Protein 2OZY (pdb70)

Foldseek 3Di:
DVQVVVVVPDPCQQPNFQAPLQPDAQPVPRHRDHPCLQFNDADPCNVVDDPHTDDAQDPPDAQQVNLVSVVVGDDPVVVCVVPNVCPVCSRPATPVLQFDGRDNYTPVVPADPVRVVVVVVQVVVCVVPPPPDDRRHHPRVD

Radius of gyration: 15.92 Å; Cα contacts (8 Å, |Δi|>4): 169; chains: 1; bounding box: 45×36×33 Å

Nearest PDB structures (foldseek):
  2p0b-assembly1_A  TM=1.006E+00  e=9.720E-32  Escherichia coli K-12

InterPro domains:
  IPR017564 Cytochrome c-type protein NrfB [TIGR03146] (36-171)
  IPR036280 Multiheme cytochrome superfamily [SSF48695] (5-169)
  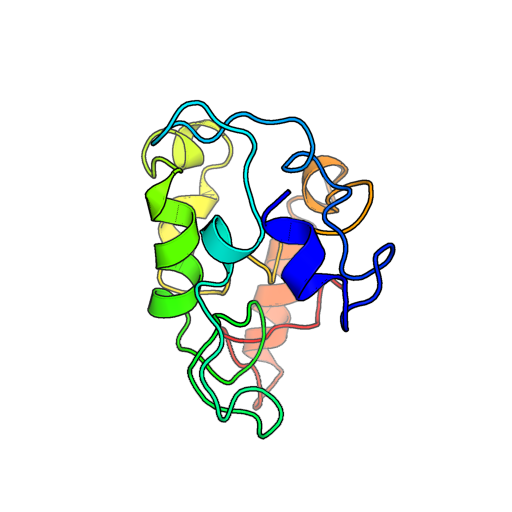IPR053875 Cytochrome c-type protein NrfB-like domain [PF22678] (78-166)

Secondary structure (DSSP, 8-state):
-THHHHTTTS-TTTSS--SGGGTPBPTTTSSB--HHHHH----TTGGG--SSS--SSSTTS-HHHHHHHHTTT--HHHHHHH-TTHHHHTTTS-GGGT---SSSS-HHHH--TTHHHHHHHHHHHHHHH-TT--TT---TT-

B-factor: mean 13.71, std 8.61, range [2.53, 56.99]

Structure (mmCIF, N/CA/C/O backbone):
data_2OZY
#
_entry.id   2OZY
#
_cell.length_a   49.683
_cell.length_b   59.668
_cell.length_c   65.207
_cell.angle_alpha   90.00
_cell.angle_beta   90.00
_cell.angle_gamma   90.00
#
_symmetry.space_group_name_H-M   'P 21 21 21'
#
loop_
_entity.id
_entity.type
_entity.pdbx_description
1 polymer 'Cytochrome c-type protein nrfB'
2 non-polymer 'HEME C'
3 water water
#
loop_
_atom_site.group_PDB
_atom_site.id
_atom_site.type_symbol
_atom_site.label_atom_id
_atom_site.label_alt_id
_atom_site.label_comp_id
_atom_site.label_asym_id
_atom_site.label_entity_id
_atom_site.label_seq_id
_atom_site.pdbx_PDB_ins_code
_atom_site.Cartn_x
_atom_site.Cartn_y
_atom_site.Cartn_z
_atom_site.occupancy
_atom_site.B_iso_or_equiv
_atom_site.auth_seq_id
_atom_site.auth_comp_id
_atom_site.auth_asym_id
_atom_site.auth_atom_id
_atom_site.pdbx_PDB_model_num
ATOM 1 N N . ASN A 1 19 ? -25.682 8.813 6.726 1.00 28.56 19 ASN A N 1
ATOM 2 C CA . ASN A 1 19 ? -24.447 8.109 7.183 1.00 27.74 19 ASN A CA 1
ATOM 3 C C . ASN A 1 19 ? -24.802 6.726 7.749 1.00 26.45 19 ASN A C 1
ATOM 4 O O . ASN A 1 19 ? -25.059 6.603 8.944 1.00 26.17 19 ASN A O 1
ATOM 9 N N . PRO A 1 20 ? -24.829 5.681 6.893 1.00 25.21 20 PRO A N 1
ATOM 10 C CA . PRO A 1 20 ? -25.223 4.347 7.372 1.00 23.89 20 PRO A CA 1
ATOM 11 C C . PRO A 1 20 ? -24.257 3.770 8.422 1.00 22.59 20 PRO A C 1
ATOM 12 O O . PRO A 1 20 ? -24.661 2.919 9.235 1.00 22.69 20 PRO A O 1
ATOM 16 N N . ASP A 1 21 ? -23.013 4.244 8.430 1.00 20.00 21 ASP A N 1
ATOM 17 C CA . ASP A 1 21 ? -22.057 3.849 9.478 1.00 18.90 21 ASP A CA 1
ATOM 18 C C . ASP A 1 21 ? -22.431 4.364 10.871 1.00 17.76 21 ASP A C 1
ATOM 19 O O . ASP A 1 21 ? -22.009 3.809 11.883 1.00 17.39 21 ASP A O 1
ATOM 24 N N . ALA A 1 22 ? -23.217 5.434 10.927 1.00 17.45 22 ALA A N 1
ATOM 25 C CA . ALA A 1 22 ? -23.566 6.025 12.222 1.00 16.79 22 ALA A CA 1
ATOM 26 C C . ALA A 1 22 ? -24.363 5.042 13.076 1.00 16.23 22 ALA A C 1
ATOM 27 O O . ALA A 1 22 ? -24.239 5.032 14.299 1.00 16.89 22 ALA A O 1
ATOM 29 N N . ALA A 1 23 ? -25.162 4.196 12.431 1.00 15.16 23 ALA A N 1
ATOM 30 C CA . ALA A 1 23 ? -25.964 3.228 13.155 1.00 13.93 23 ALA A CA 1
ATOM 31 C C . ALA A 1 23 ? -25.080 2.259 13.945 1.00 13.23 23 ALA A C 1
ATOM 32 O O . ALA A 1 23 ? -25.347 1.993 15.116 1.00 12.91 23 ALA A O 1
ATOM 34 N N . CYS A 1 24 ? -24.031 1.749 13.299 1.00 11.12 24 CYS A N 1
ATOM 35 C CA . CYS A 1 24 ? -23.061 0.873 13.958 1.00 10.48 24 CYS A CA 1
ATOM 36 C C . CYS A 1 24 ? -22.362 1.655 15.073 1.00 9.64 24 CYS A C 1
ATOM 37 O O . CYS A 1 24 ? -22.144 1.144 16.164 1.00 9.79 24 CYS A O 1
ATOM 40 N N . LEU A 1 25 ? -21.979 2.891 14.768 1.00 10.19 25 LEU A N 1
ATOM 41 C CA . LEU A 1 25 ? -21.203 3.686 15.711 1.00 11.01 25 LEU A CA 1
ATOM 42 C C . LEU A 1 25 ? -22.022 4.200 16.907 1.00 11.77 25 LEU A C 1
ATOM 43 O O . LEU A 1 25 ? -21.477 4.876 17.782 1.00 12.09 25 LEU A O 1
ATOM 48 N N . ASP A 1 26 ? -23.316 3.868 16.939 1.00 12.86 26 ASP A N 1
ATOM 49 C CA A ASP A 1 26 ? -24.137 4.125 18.130 0.50 13.47 26 ASP A CA 1
ATOM 50 C CA B ASP A 1 26 ? -24.147 4.116 18.120 0.50 13.53 26 ASP A CA 1
ATOM 51 C C . ASP A 1 26 ? -23.672 3.221 19.266 1.00 13.55 26 ASP A C 1
ATOM 52 O O . ASP A 1 26 ? -23.844 3.556 20.446 1.00 14.62 26 ASP A O 1
ATOM 61 N N . CYS A 1 27 ? -23.078 2.077 18.915 1.00 12.53 27 CYS A N 1
ATOM 62 C CA . CYS A 1 27 ? -22.562 1.150 19.913 1.00 12.00 27 CYS A CA 1
ATOM 63 C C . CYS A 1 27 ? -21.060 0.940 19.844 1.00 11.66 27 CYS A C 1
ATOM 64 O O . CYS A 1 27 ? -20.390 0.859 20.866 1.00 11.56 27 CYS A O 1
ATOM 67 N N . HIS A 1 28 ? -20.546 0.831 18.626 1.00 10.47 28 HIS A N 1
ATOM 68 C CA . HIS A 1 28 ? -19.139 0.603 18.445 1.00 9.61 28 HIS A CA 1
ATOM 69 C C . HIS A 1 28 ? -18.296 1.858 18.594 1.00 10.08 28 HIS A C 1
ATOM 70 O O . HIS A 1 28 ? -18.786 2.965 18.379 1.00 10.21 28 HIS A O 1
ATOM 77 N N . LYS A 1 29 ? -17.038 1.672 18.995 1.00 10.40 29 LYS A N 1
ATOM 78 C CA . LYS A 1 29 ? -16.129 2.790 19.297 1.00 11.09 29 LYS A CA 1
ATOM 79 C C . LYS A 1 29 ? -15.677 3.455 18.000 1.00 10.56 29 LYS A C 1
ATOM 80 O O . LYS A 1 29 ? -15.019 2.796 17.197 1.00 10.47 29 LYS A O 1
ATOM 86 N N . PRO A 1 30 ? -16.021 4.745 17.779 1.00 10.14 30 PRO A N 1
ATOM 87 C CA . PRO A 1 30 ? -15.612 5.381 16.514 1.00 9.93 30 PRO A CA 1
ATOM 88 C C . PRO A 1 30 ? -14.099 5.438 16.245 1.00 10.32 30 PRO A C 1
ATOM 89 O O . PRO A 1 30 ? -13.705 5.717 15.111 1.00 10.08 30 PRO A O 1
ATOM 93 N N . ASP A 1 31 ? -13.258 5.238 17.259 1.00 10.53 31 ASP A N 1
ATOM 94 C CA . ASP A 1 31 ? -11.812 5.261 17.002 1.00 11.17 31 ASP A CA 1
ATOM 95 C C . ASP A 1 31 ? -11.299 3.875 16.594 1.00 11.14 31 ASP A C 1
ATOM 96 O O . ASP A 1 31 ? -10.956 3.669 15.424 1.00 11.64 31 ASP A O 1
ATOM 101 N N . THR A 1 32 ? -11.307 2.920 17.515 1.00 10.23 32 THR A N 1
ATOM 102 C CA . THR A 1 32 ? -10.730 1.600 17.242 1.00 10.75 32 THR A CA 1
ATOM 103 C C . THR A 1 32 ? -11.641 0.739 16.378 1.00 10.60 32 THR A C 1
ATOM 104 O O . THR A 1 32 ? -11.187 -0.185 15.687 1.00 11.60 32 THR A O 1
ATOM 108 N N . GLU A 1 33 ? -12.935 1.013 16.433 1.00 9.56 33 GLU A N 1
ATOM 109 C CA . GLU A 1 33 ? -13.882 0.254 15.608 1.00 10.56 33 GLU A CA 1
ATOM 110 C C . GLU A 1 33 ? -14.443 1.123 14.467 1.00 10.47 33 GLU A C 1
ATOM 111 O O . GLU A 1 33 ? -15.344 0.712 13.727 1.00 11.43 33 GLU A O 1
ATOM 117 N N . GLY A 1 34 ? -13.892 2.333 14.339 1.00 10.22 34 GLY A N 1
ATOM 118 C CA . GLY A 1 34 ? -14.092 3.165 13.156 1.00 9.94 34 GLY A CA 1
ATOM 119 C C . GLY A 1 34 ? -13.070 2.798 12.093 1.00 9.41 34 GLY A C 1
ATOM 120 O O . GLY A 1 34 ? -11.970 2.293 12.400 1.00 9.64 34 GLY A O 1
ATOM 121 N N . MET A 1 35 ? -13.426 3.059 10.839 1.00 9.70 35 MET A N 1
ATOM 122 C CA . MET A 1 35 ? -12.559 2.724 9.721 1.00 9.95 35 MET A CA 1
ATOM 123 C C . MET A 1 35 ? -11.619 3.905 9.462 1.00 10.09 35 MET A C 1
ATOM 124 O O . MET A 1 35 ? -12.057 4.923 8.910 1.00 10.91 35 MET A O 1
ATOM 129 N N . HIS A 1 36 ? -10.364 3.791 9.905 1.00 9.65 36 HIS A N 1
ATOM 130 C CA . HIS A 1 36 ? -9.387 4.888 9.762 1.00 10.59 36 HIS A CA 1
ATOM 131 C C . HIS A 1 36 ? -8.202 4.563 8.852 1.00 10.30 36 HIS A C 1
ATOM 132 O O . HIS A 1 36 ? -7.278 5.379 8.687 1.00 10.56 36 HIS A O 1
ATOM 139 N N . GLY A 1 37 ? -8.247 3.372 8.253 1.00 10.43 37 GLY A N 1
ATOM 140 C CA . GLY A 1 37 ? -7.245 2.961 7.257 1.00 9.95 37 GLY A CA 1
ATOM 141 C C . GLY A 1 37 ? -7.583 3.481 5.863 1.00 10.17 37 GLY A C 1
ATOM 142 O O . GLY A 1 37 ? -8.459 4.351 5.691 1.00 9.89 37 GLY A O 1
ATOM 143 N N . LYS A 1 38 ? -6.904 2.949 4.857 1.00 10.06 38 LYS A N 1
ATOM 144 C CA A LYS A 1 38 ? -7.142 3.375 3.466 0.50 10.79 38 LYS A CA 1
ATOM 145 C CA B LYS A 1 38 ? -7.136 3.390 3.478 0.50 10.64 38 LYS A CA 1
ATOM 146 C C . LYS A 1 38 ? -8.601 3.278 3.052 1.00 10.60 38 LYS A C 1
ATOM 147 O O . LYS A 1 38 ? -9.069 4.093 2.272 1.00 10.72 38 LYS A O 1
ATOM 158 N N . HIS A 1 39 ? -9.328 2.272 3.557 1.00 10.13 39 HIS A N 1
ATOM 159 C CA . HIS A 1 39 ? -10.715 2.099 3.099 1.00 10.36 39 HIS A CA 1
ATOM 160 C C . HIS A 1 39 ? -11.637 3.266 3.498 1.00 10.94 39 HIS A C 1
ATOM 161 O O . HIS A 1 39 ? -12.748 3.358 2.987 1.00 11.39 39 HIS A O 1
ATOM 168 N N . ALA A 1 40 ? -11.174 4.140 4.396 1.00 11.54 40 ALA A N 1
ATOM 169 C CA . ALA A 1 40 ? -11.928 5.335 4.782 1.00 13.15 40 ALA A CA 1
ATOM 170 C C . ALA A 1 40 ? -12.069 6.347 3.647 1.00 14.45 40 ALA A C 1
ATOM 171 O O . ALA A 1 40 ? -13.018 7.120 3.627 1.00 15.51 40 ALA A O 1
ATOM 173 N N . SER A 1 41 ? -11.108 6.337 2.728 1.00 15.35 41 SER A N 1
ATOM 174 C CA A SER A 1 41 ? -11.015 7.343 1.664 0.50 16.07 41 SER A CA 1
ATOM 175 C CA B SER A 1 41 ? -11.032 7.348 1.669 0.50 16.32 41 SER A CA 1
ATOM 176 C C . SER A 1 41 ? -11.281 6.795 0.260 1.00 16.42 41 SER A C 1
ATOM 177 O O . SER A 1 41 ? -11.235 7.545 -0.723 1.00 17.68 41 SER A O 1
ATOM 182 N N . VAL A 1 42 ? -11.540 5.493 0.149 1.00 16.49 42 VAL A N 1
ATOM 183 C CA . VAL A 1 42 ? -11.760 4.883 -1.170 1.00 16.46 42 VAL A CA 1
ATOM 184 C C . VAL A 1 42 ? -13.240 4.897 -1.565 1.00 16.78 42 VAL A C 1
ATOM 185 O O . VAL A 1 42 ? -14.123 5.030 -0.718 1.00 16.98 42 VAL A O 1
ATOM 189 N N . ILE A 1 43 ? -13.505 4.741 -2.857 1.00 16.66 43 ILE A N 1
ATOM 190 C CA . ILE A 1 43 ? -14.862 4.613 -3.354 1.00 16.32 43 ILE A CA 1
ATOM 191 C C . ILE A 1 43 ? -15.153 3.145 -3.660 1.00 14.83 43 ILE A C 1
ATOM 192 O O . ILE A 1 43 ? -14.353 2.486 -4.315 1.00 14.44 43 ILE A O 1
ATOM 197 N N . ASN A 1 44 ? -16.299 2.661 -3.186 1.00 13.82 44 ASN A N 1
ATOM 198 C CA . ASN A 1 44 ? -16.776 1.300 -3.427 1.00 13.61 44 ASN A CA 1
ATOM 199 C C . ASN A 1 44 ? -17.013 1.113 -4.934 1.00 13.95 44 ASN A C 1
ATOM 200 O O . ASN A 1 44 ? -17.869 1.792 -5.490 1.00 14.03 44 ASN A O 1
ATOM 205 N N . PRO A 1 45 ? -16.264 0.196 -5.587 1.00 13.90 45 PRO A N 1
ATOM 206 C CA . PRO A 1 45 ? -16.364 0.075 -7.062 1.00 14.44 45 PRO A CA 1
ATOM 207 C C . PRO A 1 45 ? -17.722 -0.478 -7.523 1.00 14.09 45 PRO A C 1
ATOM 208 O O . PRO A 1 45 ? -18.088 -0.374 -8.703 1.00 13.84 45 PRO A O 1
ATOM 212 N N . ASN A 1 46 ? -18.474 -1.038 -6.584 1.00 14.17 46 ASN A N 1
ATOM 213 C CA . ASN A 1 46 ? -19.777 -1.615 -6.902 1.00 14.83 46 ASN A CA 1
ATOM 214 C C . ASN A 1 46 ? -20.890 -0.580 -7.022 1.00 15.75 46 ASN A C 1
ATOM 215 O O . ASN A 1 46 ? -21.814 -0.769 -7.804 1.00 16.20 46 ASN A O 1
ATOM 220 N N . ASN A 1 47 ? -20.814 0.490 -6.235 1.00 16.31 47 ASN A N 1
ATOM 221 C CA . ASN A 1 47 ? -21.883 1.483 -6.200 1.00 17.21 47 ASN A CA 1
ATOM 222 C C . ASN A 1 47 ? -21.410 2.947 -6.271 1.00 17.90 47 ASN A C 1
ATOM 223 O O . ASN A 1 47 ? -22.225 3.869 -6.245 1.00 18.88 47 ASN A O 1
ATOM 228 N N . LYS A 1 48 ? -20.100 3.155 -6.375 1.00 18.43 48 LYS A N 1
ATOM 229 C CA . LYS A 1 48 ? -19.504 4.504 -6.492 1.00 19.07 48 LYS A CA 1
ATOM 230 C C . LYS A 1 48 ? -19.786 5.413 -5.289 1.00 19.03 48 LYS A C 1
ATOM 231 O O . LYS A 1 48 ? -19.676 6.644 -5.396 1.00 18.65 48 LYS A O 1
ATOM 237 N N . LEU A 1 49 ? -20.151 4.802 -4.157 1.00 18.72 49 LEU A N 1
ATOM 238 C CA . LEU A 1 49 ? -20.327 5.509 -2.881 1.00 18.75 49 LEU A CA 1
ATOM 239 C C . LEU A 1 49 ? -19.139 5.200 -1.949 1.00 18.09 49 LEU A C 1
ATOM 240 O O . LEU A 1 49 ? -18.372 4.271 -2.219 1.00 17.56 49 LEU A O 1
ATOM 245 N N . PRO A 1 50 ? -18.945 6.012 -0.884 1.00 17.61 50 PRO A N 1
ATOM 246 C CA . PRO A 1 50 ? -17.951 5.637 0.132 1.00 17.00 50 PRO A CA 1
ATOM 247 C C . PRO A 1 50 ? -18.217 4.237 0.700 1.00 16.16 50 PRO A C 1
ATOM 248 O O . PRO A 1 50 ? -19.382 3.838 0.843 1.00 16.10 50 PRO A O 1
ATOM 252 N N . VAL A 1 51 ? -17.146 3.496 0.989 1.00 15.26 51 VAL A N 1
ATOM 253 C CA . VAL A 1 51 ? -17.251 2.166 1.597 1.00 13.99 51 VAL A CA 1
ATOM 254 C C . VAL A 1 51 ? -17.882 2.313 2.983 1.00 13.67 51 VAL A C 1
ATOM 255 O O . VAL A 1 51 ? -17.491 3.196 3.745 1.00 14.03 51 VAL A O 1
ATOM 259 N N . THR A 1 52 ? -18.841 1.441 3.295 1.00 12.30 52 THR A N 1
ATOM 260 C CA . THR A 1 52 ? -19.530 1.466 4.589 1.00 12.87 52 THR A CA 1
ATOM 261 C C . THR A 1 52 ? -19.221 0.187 5.393 1.00 11.15 52 THR A C 1
ATOM 262 O O . THR A 1 52 ? -18.714 -0.802 4.822 1.00 11.00 52 THR A O 1
ATOM 266 N N . CYS A 1 53 ? -19.525 0.205 6.697 1.00 9.91 53 CYS A N 1
ATOM 267 C CA . CYS A 1 53 ? -19.330 -0.976 7.568 1.00 9.09 53 CYS A CA 1
ATOM 268 C C . CYS A 1 53 ? -19.911 -2.261 6.996 1.00 8.85 53 CYS A C 1
ATOM 269 O O . CYS A 1 53 ? -19.258 -3.311 7.044 1.00 8.08 53 CYS A O 1
ATOM 272 N N . THR A 1 54 ? -21.139 -2.200 6.492 1.00 7.41 54 THR A N 1
ATOM 273 C CA . THR A 1 54 ? -21.800 -3.414 6.043 1.00 7.73 54 THR A CA 1
ATOM 274 C C . THR A 1 54 ? -21.154 -3.993 4.780 1.00 7.53 54 THR A C 1
ATOM 275 O O . THR A 1 54 ? -21.366 -5.153 4.474 1.00 6.65 54 THR A O 1
ATOM 279 N N . ASN A 1 55 ? -20.391 -3.178 4.038 1.00 6.78 55 ASN A N 1
ATOM 280 C CA . ASN A 1 55 ? -19.715 -3.666 2.836 1.00 7.70 55 ASN A CA 1
ATOM 281 C C . ASN A 1 55 ? -18.735 -4.801 3.149 1.00 7.80 55 ASN A C 1
ATOM 282 O O . ASN A 1 55 ? -18.476 -5.685 2.305 1.00 8.85 55 ASN A O 1
ATOM 287 N N . CYS A 1 56 ? -18.147 -4.736 4.348 1.00 7.28 56 CYS A N 1
ATOM 288 C CA . CYS A 1 56 ? -17.254 -5.796 4.814 1.00 7.30 56 CYS A CA 1
ATOM 289 C C . CYS A 1 56 ? -17.880 -6.741 5.837 1.00 7.21 56 CYS A C 1
ATOM 290 O O . CYS A 1 56 ? -17.519 -7.909 5.881 1.00 7.11 56 CYS A O 1
ATOM 293 N N . HIS A 1 57 ? -18.767 -6.219 6.688 1.00 6.47 57 HIS A N 1
ATOM 294 C CA . HIS A 1 57 ? -19.262 -7.000 7.804 1.00 5.67 57 HIS A CA 1
ATOM 295 C C . HIS A 1 57 ? -20.672 -7.559 7.617 1.00 5.82 57 HIS A C 1
ATOM 296 O O . HIS A 1 57 ? -21.124 -8.362 8.429 1.00 4.83 57 HIS A O 1
ATOM 303 N N . GLY A 1 58 ? -21.384 -7.111 6.586 1.00 6.43 58 GLY A N 1
ATOM 304 C CA . GLY A 1 58 ? -22.774 -7.514 6.458 1.00 8.63 58 GLY A CA 1
ATOM 305 C C . GLY A 1 58 ? -23.627 -6.880 7.549 1.00 10.40 58 GLY A C 1
ATOM 306 O O . GLY A 1 58 ? -23.283 -5.815 8.082 1.00 9.57 58 GLY A O 1
ATOM 307 N N . GLN A 1 59 ? -24.707 -7.560 7.925 1.00 11.22 59 GLN A N 1
ATOM 308 C CA A GLN A 1 59 ? -25.715 -6.914 8.758 0.50 12.42 59 GLN A CA 1
ATOM 309 C CA B GLN A 1 59 ? -25.794 -6.942 8.684 0.50 11.77 59 GLN A CA 1
ATOM 310 C C . GLN A 1 59 ? -26.087 -7.647 10.033 1.00 12.26 59 GLN A C 1
ATOM 311 O O . GLN A 1 59 ? -26.224 -8.867 10.058 1.00 12.37 59 GLN A O 1
ATOM 322 N N . PRO A 1 60 ? -26.205 -6.881 11.144 1.00 12.71 60 PRO A N 1
ATOM 323 C CA . PRO A 1 60 ? -26.592 -7.453 12.422 1.00 12.89 60 PRO A CA 1
ATOM 324 C C . PRO A 1 60 ? -28.033 -7.948 12.372 1.00 12.60 60 PRO A C 1
ATOM 325 O O . PRO A 1 60 ? -28.869 -7.391 11.636 1.00 13.05 60 PRO A O 1
ATOM 329 N N . SER A 1 61 ? -28.310 -8.991 13.145 1.00 12.81 61 SER A N 1
ATOM 330 C CA . SER A 1 61 ? -29.676 -9.471 13.329 1.00 13.66 61 SER A CA 1
ATOM 331 C C . SER A 1 61 ? -30.211 -8.930 14.650 1.00 13.94 61 SER A C 1
ATOM 332 O O . SER A 1 61 ? -29.487 -8.250 15.393 1.00 13.55 61 SER A O 1
ATOM 335 N N . PRO A 1 62 ? -31.484 -9.219 14.957 1.00 14.77 62 PRO A N 1
ATOM 336 C CA . PRO A 1 62 ? -31.996 -8.853 16.276 1.00 15.10 62 PRO A CA 1
ATOM 337 C C . PRO A 1 62 ? -31.229 -9.525 17.428 1.00 15.30 62 PRO A C 1
ATOM 338 O O . PRO A 1 62 ? -31.232 -9.013 18.539 1.00 16.12 62 PRO A O 1
ATOM 342 N N . GLN A 1 63 ? -30.545 -10.632 17.146 1.00 15.09 63 GLN A N 1
ATOM 343 C CA . GLN A 1 63 ? -29.766 -11.354 18.152 1.00 14.97 63 GLN A CA 1
ATOM 344 C C . GLN A 1 63 ? -28.273 -10.943 18.186 1.00 14.04 63 GLN A C 1
ATOM 345 O O . GLN A 1 63 ? -27.458 -11.598 18.827 1.00 13.96 63 GLN A O 1
ATOM 351 N N . HIS A 1 64 ? -27.932 -9.854 17.500 1.00 13.45 64 HIS A N 1
ATOM 352 C CA . HIS A 1 64 ? -26.523 -9.425 17.334 1.00 13.03 64 HIS A CA 1
ATOM 353 C C . HIS A 1 64 ? -25.668 -9.423 18.614 1.00 13.58 64 HIS A C 1
ATOM 354 O O . HIS A 1 64 ? -24.549 -9.965 18.639 1.00 12.76 64 HIS A O 1
ATOM 361 N N . ARG A 1 65 ? -26.199 -8.823 19.674 1.00 14.43 65 ARG A N 1
ATOM 362 C CA . ARG A 1 65 ? -25.440 -8.674 20.917 1.00 16.35 65 ARG A CA 1
ATOM 363 C C . ARG A 1 65 ? -25.096 -10.003 21.598 1.00 17.28 65 ARG A C 1
ATOM 364 O O . ARG A 1 65 ? -24.212 -10.040 22.461 1.00 17.89 65 ARG A O 1
ATOM 372 N N . GLU A 1 66 ? -25.765 -11.082 21.175 1.00 17.94 66 GLU A N 1
ATOM 373 C CA A GLU A 1 66 ? -25.589 -12.407 21.773 0.50 18.07 66 GLU A CA 1
ATOM 374 C CA B GLU A 1 66 ? -25.579 -12.404 21.775 0.50 18.35 66 GLU A CA 1
ATOM 375 C C . GLU A 1 66 ? -24.399 -13.187 21.203 1.00 18.14 66 GLU A C 1
ATOM 376 O O . GLU A 1 66 ? -23.980 -14.192 21.780 1.00 18.50 66 GLU A O 1
ATOM 387 N N . GLY A 1 67 ? -23.852 -12.735 20.072 1.00 17.44 67 GLY A N 1
ATOM 388 C CA . GLY A 1 67 ? -22.735 -13.444 19.444 1.00 16.66 67 GLY A CA 1
ATOM 389 C C . GLY A 1 67 ? -23.287 -14.532 18.547 1.00 16.07 67 GLY A C 1
ATOM 390 O O . GLY A 1 67 ? -23.343 -15.711 18.925 1.00 16.47 67 GLY A O 1
ATOM 391 N N . VAL A 1 68 ? -23.744 -14.123 17.373 1.00 14.53 68 VAL A N 1
ATOM 392 C CA . VAL A 1 68 ? -24.358 -15.041 16.411 1.00 13.25 68 VAL A CA 1
ATOM 393 C C . VAL A 1 68 ? -23.706 -14.845 15.041 1.00 12.60 68 VAL A C 1
ATOM 394 O O . VAL A 1 68 ? -22.962 -13.881 14.845 1.00 11.47 68 VAL A O 1
ATOM 398 N N . LYS A 1 69 ? -23.984 -15.760 14.110 1.00 11.09 69 LYS A N 1
ATOM 399 C CA . LYS A 1 69 ? -23.405 -15.699 12.781 1.00 10.55 69 LYS A CA 1
ATOM 400 C C . LYS A 1 69 ? -24.129 -14.682 11.872 1.00 9.75 69 LYS A C 1
ATOM 401 O O . LYS A 1 69 ? -24.510 -14.999 10.720 1.00 9.70 69 LYS A O 1
ATOM 407 N N . ASP A 1 70 ? -24.272 -13.454 12.372 1.00 8.66 70 ASP A N 1
ATOM 408 C CA . ASP A 1 70 ? -24.907 -12.389 11.590 1.00 8.10 70 ASP A CA 1
ATOM 409 C C . ASP A 1 70 ? -23.883 -11.567 10.803 1.00 7.92 70 ASP A C 1
ATOM 410 O O . ASP A 1 70 ? -23.877 -11.604 9.570 1.00 8.01 70 ASP A O 1
ATOM 415 N N . VAL A 1 71 ? -23.008 -10.847 11.502 1.00 6.77 71 VAL A N 1
ATOM 416 C CA . VAL A 1 71 ? -21.924 -10.124 10.851 1.00 6.38 71 VAL A CA 1
ATOM 417 C C . VAL A 1 71 ? -20.677 -11.010 10.633 1.00 6.43 71 VAL A C 1
ATOM 418 O O . VAL A 1 71 ? -20.402 -11.948 11.390 1.00 5.57 71 VAL A O 1
ATOM 422 N N . MET A 1 72 ? -19.915 -10.669 9.604 1.00 6.16 72 MET A N 1
ATOM 423 C CA . MET A 1 72 ? -18.617 -11.290 9.365 1.00 6.50 72 MET A CA 1
ATOM 424 C C . MET A 1 72 ? -17.615 -10.828 10.416 1.00 6.19 72 MET A C 1
ATOM 425 O O . MET A 1 72 ? -17.652 -9.675 10.841 1.00 7.13 72 MET A O 1
ATOM 430 N N . ARG A 1 73 ? -16.753 -11.743 10.844 1.00 6.40 73 ARG A N 1
ATOM 431 C CA . ARG A 1 73 ? -15.663 -11.450 11.791 1.00 7.63 73 ARG A CA 1
ATOM 432 C C . ARG A 1 73 ? -14.369 -11.947 11.150 1.00 7.44 73 ARG A C 1
ATOM 433 O O . ARG A 1 73 ? -14.298 -13.110 10.678 1.00 8.08 73 ARG A O 1
ATOM 441 N N . PHE A 1 74 ? -13.373 -11.063 11.100 1.00 6.25 74 PHE A N 1
ATOM 442 C CA . PHE A 1 74 ? -12.130 -11.346 10.404 1.00 6.74 74 PHE A CA 1
ATOM 443 C C . PHE A 1 74 ? -11.047 -11.737 11.397 1.00 7.80 74 PHE A C 1
ATOM 444 O O . PHE A 1 74 ? -10.934 -11.107 12.467 1.00 7.38 74 PHE A O 1
ATOM 452 N N . ASN A 1 75 ? -10.270 -12.765 11.037 1.00 7.38 75 ASN A N 1
ATOM 453 C CA . ASN A 1 75 ? -9.132 -13.230 11.866 1.00 7.66 75 ASN A CA 1
ATOM 454 C C . ASN A 1 75 ? -9.568 -13.723 13.255 1.00 8.21 75 ASN A C 1
ATOM 455 O O . ASN A 1 75 ? -8.820 -13.591 14.248 1.00 8.73 75 ASN A O 1
ATOM 460 N N . GLU A 1 76 ? -10.791 -14.256 13.301 1.00 8.80 76 GLU A N 1
ATOM 461 C CA . GLU A 1 76 ? -11.395 -14.899 14.480 1.00 10.44 76 GLU A CA 1
ATOM 462 C C . GLU A 1 76 ? -11.878 -16.300 14.082 1.00 10.19 76 GLU A C 1
ATOM 463 O O . GLU A 1 76 ? -12.131 -16.538 12.902 1.00 9.25 76 GLU A O 1
ATOM 469 N N . PRO A 1 77 ? -12.021 -17.234 15.061 1.00 10.35 77 PRO A N 1
ATOM 470 C CA . PRO A 1 77 ? -12.377 -18.650 14.781 1.00 10.87 77 PRO A CA 1
ATOM 471 C C . PRO A 1 77 ? -13.821 -18.954 14.317 1.00 10.75 77 PRO A C 1
ATOM 472 O O . PRO A 1 77 ? -14.095 -20.093 13.888 1.00 10.43 77 PRO A O 1
ATOM 476 N N . MET A 1 78 ? -14.717 -17.968 14.391 1.00 10.28 78 MET A N 1
ATOM 477 C CA . MET A 1 78 ? -16.143 -18.182 14.083 1.00 10.39 78 MET A CA 1
ATOM 478 C C . MET A 1 78 ? -16.406 -18.685 12.659 1.00 9.28 78 MET A C 1
ATOM 479 O O . MET A 1 78 ? -17.213 -19.605 12.453 1.00 9.80 78 MET A O 1
ATOM 484 N N . TYR A 1 79 ? -15.732 -18.066 11.686 1.00 8.29 79 TYR A N 1
ATOM 485 C CA . TYR A 1 79 ? -15.903 -18.397 10.272 1.00 8.30 79 TYR A CA 1
ATOM 486 C C . TYR A 1 79 ? -14.688 -19.063 9.616 1.00 8.68 79 TYR A C 1
ATOM 487 O O . TYR A 1 79 ? -13.543 -18.741 9.916 1.00 8.54 79 TYR A O 1
ATOM 496 N N . LYS A 1 80 ? -14.969 -19.982 8.701 1.00 8.85 80 LYS A N 1
ATOM 497 C CA . LYS A 1 80 ? -13.947 -20.604 7.862 1.00 10.33 80 LYS A CA 1
ATOM 498 C C . LYS A 1 80 ? -13.172 -19.574 7.045 1.00 8.73 80 LYS A C 1
ATOM 499 O O . LYS A 1 80 ? -13.708 -18.516 6.688 1.00 9.42 80 LYS A O 1
ATOM 505 N N . VAL A 1 81 ? -11.910 -19.880 6.749 1.00 7.84 81 VAL A N 1
ATOM 506 C CA . VAL A 1 81 ? -11.065 -18.991 5.928 1.00 7.87 81 VAL A CA 1
ATOM 507 C C . VAL A 1 81 ? -11.777 -18.539 4.649 1.00 7.82 81 VAL A C 1
ATOM 508 O O . VAL A 1 81 ? -11.737 -17.363 4.298 1.00 7.54 81 VAL A O 1
ATOM 512 N N . GLY A 1 82 ? -12.395 -19.483 3.934 1.00 7.86 82 GLY A N 1
ATOM 513 C CA . GLY A 1 82 ? -13.042 -19.189 2.640 1.00 8.68 82 GLY A CA 1
ATOM 514 C C . GLY A 1 82 ? -14.170 -18.174 2.783 1.00 8.82 82 GLY A C 1
ATOM 515 O O . GLY A 1 82 ? -14.333 -17.300 1.93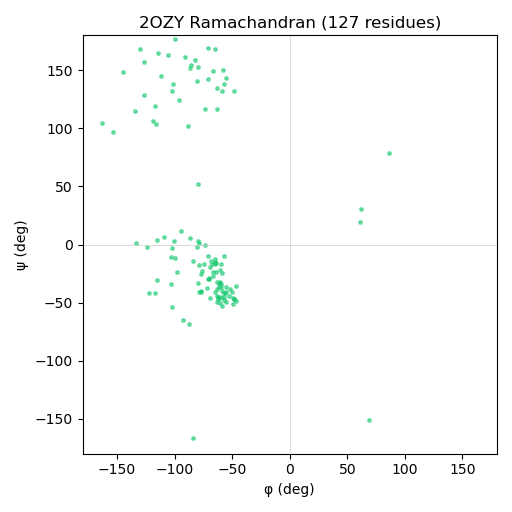5 1.00 9.18 82 GLY A O 1
ATOM 516 N N . GLU A 1 83 ? -14.913 -18.248 3.882 1.00 8.52 83 GLU A N 1
ATOM 517 C CA . GLU A 1 83 ? -16.026 -17.317 4.119 1.00 9.56 83 GLU A CA 1
ATOM 518 C C . GLU A 1 83 ? -15.497 -15.912 4.393 1.00 8.23 83 GLU A C 1
ATOM 519 O O . GLU A 1 83 ? -15.990 -14.939 3.808 1.00 8.25 83 GLU A O 1
ATOM 525 N N . GLN A 1 84 ? -14.482 -15.821 5.249 1.00 6.55 84 GLN A N 1
ATOM 526 C CA . GLN A 1 84 ? -13.860 -14.544 5.567 1.00 5.92 84 GLN A CA 1
ATOM 527 C C . GLN A 1 84 ? -13.310 -13.871 4.304 1.00 5.92 84 GLN A C 1
ATOM 528 O O . GLN A 1 84 ? -13.627 -12.721 4.006 1.00 4.54 84 GLN A O 1
ATOM 534 N N . ASN A 1 85 ? -12.502 -14.619 3.555 1.00 4.93 85 ASN A N 1
ATOM 535 C CA . ASN A 1 85 ? -11.776 -14.047 2.438 1.00 5.57 85 ASN A CA 1
ATOM 536 C C . ASN A 1 85 ? -12.688 -13.688 1.258 1.00 5.63 85 ASN A C 1
ATOM 537 O O . ASN A 1 85 ? -12.440 -12.694 0.547 1.00 5.85 85 ASN A O 1
ATOM 542 N N . SER A 1 86 ? -13.780 -14.438 1.107 1.00 5.48 86 SER A N 1
ATOM 543 C CA . SER A 1 86 ? -14.692 -14.202 -0.020 1.00 6.54 86 SER A CA 1
ATOM 544 C C . SER A 1 86 ? -15.277 -12.770 0.016 1.00 6.37 86 SER A C 1
ATOM 545 O O . SER A 1 86 ? -15.517 -12.164 -1.030 1.00 6.42 86 SER A O 1
ATOM 548 N N . VAL A 1 87 ? -15.499 -12.224 1.214 1.00 5.94 87 VAL A N 1
ATOM 549 C CA . VAL A 1 87 ? -16.030 -10.861 1.332 1.00 6.39 87 VAL A CA 1
ATOM 550 C C . VAL A 1 87 ? -15.135 -9.836 0.604 1.00 6.78 87 VAL A C 1
ATOM 551 O O . VAL A 1 87 ? -15.624 -8.990 -0.139 1.00 6.90 87 VAL A O 1
ATOM 555 N N . CYS A 1 88 ? -13.823 -9.947 0.810 1.00 6.27 88 CYS A N 1
ATOM 556 C CA . CYS A 1 88 ? -12.856 -9.062 0.173 1.00 7.42 88 CYS A CA 1
ATOM 557 C C . CYS A 1 88 ? -12.999 -9.076 -1.334 1.00 7.61 88 CYS A C 1
ATOM 558 O O . CYS A 1 88 ? -12.828 -8.048 -1.981 1.00 7.34 88 CYS A O 1
ATOM 561 N N . MET A 1 89 ? -13.304 -10.259 -1.860 1.00 8.79 89 MET A N 1
ATOM 562 C CA . MET A 1 89 ? -13.416 -10.506 -3.293 1.00 9.76 89 MET A CA 1
ATOM 563 C C . MET A 1 89 ? -14.752 -10.045 -3.922 1.00 9.20 89 MET A C 1
ATOM 564 O O . MET A 1 89 ? -14.990 -10.253 -5.122 1.00 8.78 89 MET A O 1
ATOM 569 N N . SER A 1 90 ? -15.622 -9.425 -3.115 1.00 7.61 90 SER A N 1
ATOM 570 C CA . SER A 1 90 ? -16.782 -8.728 -3.654 1.00 7.38 90 SER A CA 1
ATOM 571 C C . SER A 1 90 ? -16.351 -7.399 -4.308 1.00 7.57 90 SER A C 1
ATOM 572 O O . SER A 1 90 ? -17.100 -6.824 -5.108 1.00 8.35 90 SER A O 1
ATOM 575 N N . CYS A 1 91 ? -15.131 -6.955 -3.986 1.00 6.92 91 CYS A N 1
ATOM 576 C CA . CYS A 1 91 ? -14.539 -5.755 -4.587 1.00 6.07 91 CYS A CA 1
ATOM 577 C C . CYS A 1 91 ? -13.210 -5.986 -5.289 1.00 6.42 91 CYS A C 1
ATOM 578 O O . CYS A 1 91 ? -12.949 -5.408 -6.354 1.00 7.70 91 CYS A O 1
ATOM 581 N N . HIS A 1 92 ? -12.357 -6.790 -4.673 1.00 6.27 92 HIS A N 1
ATOM 582 C CA . HIS A 1 92 ? -11.015 -7.008 -5.156 1.00 6.00 92 HIS A CA 1
ATOM 583 C C . HIS A 1 92 ? -10.970 -8.034 -6.255 1.00 6.78 92 HIS A C 1
ATOM 584 O O . HIS A 1 92 ? -11.893 -8.831 -6.392 1.00 7.77 92 HIS A O 1
ATOM 591 N N . LEU A 1 93 ? -9.899 -7.986 -7.043 1.00 7.18 93 LEU A N 1
ATOM 592 C CA . LEU A 1 93 ? -9.712 -8.896 -8.164 1.00 8.33 93 LEU A CA 1
ATOM 593 C C . LEU A 1 93 ? -8.482 -9.771 -7.959 1.00 8.17 93 LEU A C 1
ATOM 594 O O . LEU A 1 93 ? -7.370 -9.261 -7.866 1.00 8.58 93 LEU A O 1
ATOM 599 N N . PRO A 1 94 ? -8.685 -11.096 -7.915 1.00 9.32 94 PRO A N 1
ATOM 600 C CA . PRO A 1 94 ? -7.573 -12.049 -7.753 1.00 9.72 94 PRO A CA 1
ATOM 601 C C . PRO A 1 94 ? -6.409 -11.811 -8.734 1.00 9.28 94 PRO A C 1
ATOM 602 O O . PRO A 1 94 ? -5.260 -11.921 -8.327 1.00 9.42 94 PRO A O 1
ATOM 606 N N . GLU A 1 95 ? -6.688 -11.489 -10.004 1.00 10.09 95 GLU A N 1
ATOM 607 C CA A GLU A 1 95 ? -5.636 -11.220 -10.985 0.50 10.16 95 GLU A CA 1
ATOM 608 C CA B GLU A 1 95 ? -5.635 -11.214 -10.995 0.50 10.32 95 GLU A CA 1
ATOM 609 C C . GLU A 1 95 ? -4.762 -10.032 -10.569 1.00 9.86 95 GLU A C 1
ATOM 610 O O . GLU A 1 95 ? -3.528 -10.066 -10.724 1.00 10.73 95 GLU A O 1
ATOM 621 N N . GLN A 1 96 ? -5.396 -8.976 -10.053 1.00 8.87 96 GLN A N 1
ATOM 622 C CA . GLN A 1 96 ? -4.673 -7.781 -9.627 1.00 8.79 96 GLN A CA 1
ATOM 623 C C . GLN A 1 96 ? -3.869 -8.028 -8.346 1.00 8.79 96 GLN A C 1
ATOM 624 O O . GLN A 1 96 ? -2.751 -7.508 -8.215 1.00 8.48 96 GLN A O 1
ATOM 630 N N . LEU A 1 97 ? -4.420 -8.820 -7.418 1.00 8.21 97 LEU A N 1
ATOM 631 C CA . LEU A 1 97 ? -3.672 -9.177 -6.198 1.00 8.19 97 LEU A CA 1
ATOM 632 C C . LEU A 1 97 ? -2.331 -9.853 -6.541 1.00 7.93 97 LEU A C 1
ATOM 633 O O . LEU A 1 97 ? -1.307 -9.551 -5.935 1.00 7.78 97 LEU A O 1
ATOM 638 N N . GLN A 1 98 ? -2.346 -10.745 -7.539 1.00 7.33 98 GLN A N 1
ATOM 639 C CA . GLN A 1 98 ? -1.118 -11.410 -7.996 1.00 7.98 98 GLN A CA 1
ATOM 640 C C . GLN A 1 98 ? -0.077 -10.426 -8.473 1.00 8.47 98 GLN A C 1
ATOM 641 O O . GLN A 1 98 ? 1.109 -10.632 -8.244 1.00 8.39 98 GLN A O 1
ATOM 647 N N . LYS A 1 99 ? -0.531 -9.391 -9.178 1.00 8.45 99 LYS A N 1
ATOM 648 C CA . LYS A 1 99 ? 0.378 -8.393 -9.760 1.00 9.72 99 LYS A CA 1
ATOM 649 C C . LYS A 1 99 ? 0.994 -7.561 -8.655 1.00 9.81 99 LYS A C 1
ATOM 650 O O . LYS A 1 99 ? 2.126 -7.094 -8.776 1.00 11.43 99 LYS A O 1
ATOM 656 N N . ALA A 1 100 ? 0.256 -7.398 -7.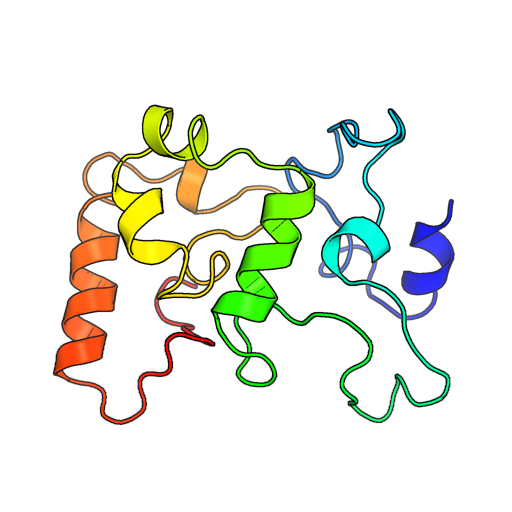564 1.00 10.74 100 ALA A N 1
ATOM 657 C CA . ALA A 1 100 ? 0.761 -6.617 -6.431 1.00 10.53 100 ALA A CA 1
ATOM 658 C C . ALA A 1 100 ? 1.744 -7.404 -5.574 1.00 10.45 100 ALA A C 1
ATOM 659 O O . ALA A 1 100 ? 2.741 -6.851 -5.112 1.00 11.08 100 ALA A O 1
ATOM 661 N N . PHE A 1 101 ? 1.445 -8.681 -5.345 1.00 10.04 101 PHE A N 1
ATOM 662 C CA . PHE A 1 101 ? 2.192 -9.507 -4.388 1.00 9.28 101 PHE A CA 1
ATOM 663 C C . PHE A 1 101 ? 1.873 -10.973 -4.675 1.00 8.04 101 PHE A C 1
ATOM 664 O O . PHE A 1 101 ? 0.781 -11.451 -4.357 1.00 6.96 101 PHE A O 1
ATOM 672 N N . TRP A 1 102 ? 2.827 -11.672 -5.295 1.00 7.31 102 TRP A N 1
ATOM 673 C CA . TRP A 1 102 ? 2.602 -13.047 -5.753 1.00 7.74 102 TRP A CA 1
ATOM 674 C C . TRP A 1 102 ? 1.975 -14.025 -4.733 1.00 6.90 102 TRP A C 1
ATOM 675 O O . TRP A 1 102 ? 1.079 -14.793 -5.119 1.00 6.72 102 TRP A O 1
ATOM 686 N N . PRO A 1 103 ? 2.472 -14.059 -3.468 1.00 6.80 103 PRO A N 1
ATOM 687 C CA . PRO A 1 103 ? 1.890 -15.031 -2.524 1.00 7.11 103 PRO A CA 1
ATOM 688 C C . PRO A 1 103 ? 0.378 -14.958 -2.286 1.00 7.04 103 PRO A C 1
ATOM 689 O O . PRO A 1 103 ? -0.164 -15.869 -1.665 1.00 8.39 103 PRO A O 1
ATOM 693 N N . HIS A 1 104 ? -0.306 -13.916 -2.769 1.00 6.51 104 HIS A N 1
ATOM 694 C CA . HIS A 1 104 ? -1.774 -13.881 -2.587 1.00 6.83 104 HIS A CA 1
ATOM 695 C C . HIS A 1 104 ? -2.510 -15.168 -2.999 1.00 6.87 104 HIS A C 1
ATOM 696 O O . HIS A 1 104 ? -3.275 -15.721 -2.204 1.00 7.69 104 HIS A O 1
ATOM 703 N N . ASP A 1 105 ? -2.269 -15.672 -4.225 1.00 7.59 105 ASP A N 1
ATOM 704 C CA . ASP A 1 105 ? -3.077 -16.766 -4.761 1.00 8.53 105 ASP A CA 1
ATOM 705 C C . ASP A 1 105 ? -3.085 -18.019 -3.869 1.00 9.11 105 ASP A C 1
ATOM 706 O O . ASP A 1 105 ? -4.154 -18.554 -3.591 1.00 9.63 105 ASP A O 1
ATOM 711 N N . VAL A 1 106 ? -1.908 -18.467 -3.419 1.00 8.62 106 VAL A N 1
ATOM 712 C CA . VAL A 1 106 ? -1.829 -19.693 -2.620 1.00 8.78 106 VAL A CA 1
ATOM 713 C C . VAL A 1 106 ? -2.478 -19.560 -1.241 1.00 8.44 106 VAL A C 1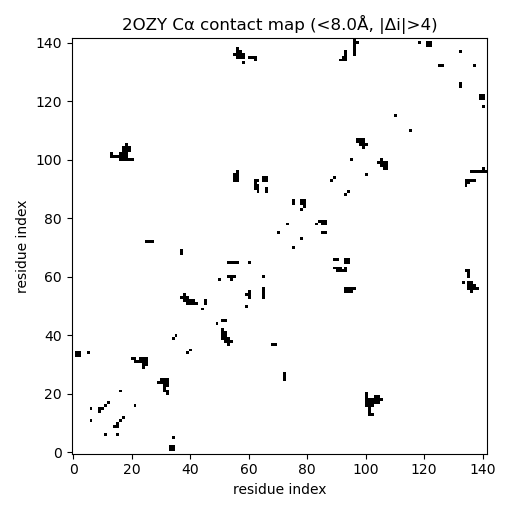
ATOM 714 O O . VAL A 1 106 ? -2.741 -20.583 -0.604 1.00 9.14 106 VAL A O 1
ATOM 718 N N . HIS A 1 107 ? -2.713 -18.321 -0.789 1.00 7.40 107 HIS A N 1
ATOM 719 C CA . HIS A 1 107 ? -3.312 -18.075 0.524 1.00 7.48 107 HIS A CA 1
ATOM 720 C C . HIS A 1 107 ? -4.808 -17.761 0.515 1.00 8.02 107 HIS A C 1
ATOM 721 O O . HIS A 1 107 ? -5.447 -17.791 1.579 1.00 7.73 107 HIS A O 1
ATOM 728 N N . VAL A 1 108 ? -5.369 -17.498 -0.666 1.00 8.24 108 VAL A N 1
ATOM 729 C CA . VAL A 1 108 ? -6.761 -17.023 -0.775 1.00 8.89 108 VAL A CA 1
ATOM 730 C C . VAL A 1 108 ? -7.748 -17.972 -0.085 1.00 9.17 108 VAL A C 1
ATOM 731 O O . VAL A 1 108 ? -8.680 -17.534 0.582 1.00 8.69 108 VAL A O 1
ATOM 735 N N . THR A 1 109 ? -7.535 -19.274 -0.242 1.00 9.23 109 THR A N 1
ATOM 736 C CA . THR A 1 109 ? -8.395 -20.264 0.431 1.00 10.32 109 THR A CA 1
ATOM 737 C C . THR A 1 109 ? -7.784 -20.871 1.710 1.00 10.37 109 THR A C 1
ATOM 738 O O . THR A 1 109 ? -8.416 -21.741 2.337 1.00 11.65 109 THR A O 1
ATOM 742 N N . LYS A 1 110 ? -6.591 -20.413 2.111 1.00 9.28 110 LYS A N 1
ATOM 743 C CA . LYS A 1 110 ? -5.789 -21.135 3.118 1.00 8.84 110 LYS A CA 1
ATOM 744 C C . LYS A 1 110 ? -5.569 -20.397 4.447 1.00 8.47 110 LYS A C 1
ATOM 745 O O . LYS A 1 110 ? -5.397 -21.033 5.480 1.00 8.12 110 LYS A O 1
ATOM 751 N N . VAL A 1 111 ? -5.517 -19.074 4.422 1.00 7.08 111 VAL A N 1
ATOM 752 C CA . VAL A 1 111 ? -5.344 -18.333 5.660 1.00 7.07 111 VAL A CA 1
ATOM 753 C C . VAL A 1 111 ? -6.126 -17.022 5.602 1.00 6.88 111 VAL A C 1
ATOM 754 O O . VAL A 1 111 ? -6.319 -16.487 4.525 1.00 6.87 111 VAL A O 1
ATOM 758 N N . ALA A 1 112 ? -6.623 -16.551 6.746 1.00 5.92 112 ALA A N 1
ATOM 759 C CA . ALA A 1 112 ? -7.435 -15.312 6.791 1.00 5.84 112 ALA A CA 1
ATOM 760 C C . ALA A 1 112 ? -6.637 -14.119 6.247 1.00 5.47 112 ALA A C 1
ATOM 761 O O . ALA A 1 112 ? -5.473 -13.922 6.614 1.00 5.47 112 ALA A O 1
ATOM 763 N N . CYS A 1 113 ? -7.242 -13.332 5.353 1.00 5.47 113 CYS A N 1
ATOM 764 C CA . CYS A 1 113 ? -6.568 -12.114 4.855 1.00 6.13 113 CYS A CA 1
ATOM 765 C C . CYS A 1 113 ? -6.087 -11.248 6.016 1.00 5.38 113 CYS A C 1
ATOM 766 O O . CYS A 1 113 ? -5.014 -10.653 5.941 1.00 5.84 113 CYS A O 1
ATOM 769 N N . ALA A 1 114 ? -6.900 -11.174 7.073 1.00 5.71 114 ALA A N 1
ATOM 770 C CA . ALA A 1 114 ? -6.610 -10.292 8.204 1.00 6.15 114 ALA A CA 1
ATOM 771 C C . ALA A 1 114 ? -5.555 -10.830 9.181 1.00 6.49 114 ALA A C 1
ATOM 772 O O . ALA A 1 114 ? -5.245 -10.160 10.156 1.00 7.30 114 ALA A O 1
ATOM 774 N N . SER A 1 115 ? -4.991 -12.011 8.895 1.00 6.03 115 SER A N 1
ATOM 775 C CA A SER A 1 115 ? -3.807 -12.487 9.609 0.50 6.32 115 SER A CA 1
ATOM 776 C CA B SER A 1 115 ? -3.807 -12.482 9.609 0.50 7.14 115 SER A CA 1
ATOM 777 C C . SER A 1 115 ? -2.588 -11.656 9.198 1.00 6.74 115 SER A C 1
ATOM 778 O O . SER A 1 115 ? -1.633 -11.512 9.976 1.00 7.67 115 SER A O 1
ATOM 783 N N . CYS A 1 116 ? -2.626 -11.112 7.970 1.00 6.70 116 CYS A N 1
ATOM 784 C CA . CYS A 1 116 ? -1.591 -10.190 7.499 1.00 6.86 116 CYS A CA 1
ATOM 785 C C . CYS A 1 116 ? -2.044 -8.730 7.535 1.00 7.39 116 CYS A C 1
ATOM 786 O O . CYS A 1 116 ? -1.370 -7.890 8.125 1.00 8.55 116 CYS A O 1
ATOM 789 N N . HIS A 1 117 ? -3.181 -8.436 6.908 1.00 6.96 117 HIS A N 1
ATOM 790 C CA . HIS A 1 117 ? -3.636 -7.050 6.815 1.00 6.4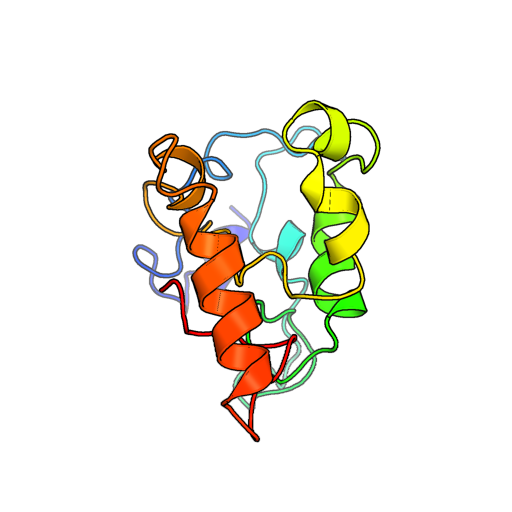1 117 HIS A CA 1
ATOM 791 C C . HIS A 1 117 ? -4.317 -6.568 8.077 1.00 6.78 117 HIS A C 1
ATOM 792 O O . HIS A 1 117 ? -5.061 -7.308 8.702 1.00 6.44 117 HIS A O 1
ATOM 799 N N . SER A 1 118 ? -4.036 -5.318 8.428 1.00 6.59 118 SER A N 1
ATOM 800 C CA A SER A 1 118 ? -4.790 -4.622 9.465 0.50 7.27 118 SER A CA 1
ATOM 801 C CA B SER A 1 118 ? -4.761 -4.616 9.478 0.50 7.45 118 SER A CA 1
ATOM 802 C C . SER A 1 118 ? -5.469 -3.405 8.859 1.00 7.41 118 SER A C 1
ATOM 803 O O . SER A 1 118 ? -4.811 -2.437 8.460 1.00 7.90 118 SER A O 1
ATOM 808 N N . LEU A 1 119 ? -6.790 -3.456 8.775 1.00 6.89 119 LEU A N 1
ATOM 809 C CA . LEU A 1 119 ? -7.519 -2.431 7.985 1.00 6.95 119 LEU A CA 1
ATOM 810 C C . LEU A 1 119 ? -8.123 -1.271 8.785 1.00 6.84 119 LEU A C 1
ATOM 811 O O . LEU A 1 119 ? -8.394 -0.193 8.232 1.00 6.12 119 LEU A O 1
ATOM 816 N N . HIS A 1 120 ? -8.376 -1.501 10.064 1.00 6.67 120 HIS A N 1
ATOM 817 C CA . HIS A 1 120 ? -8.976 -0.445 10.884 1.00 6.44 120 HIS A CA 1
ATOM 818 C C . HIS A 1 120 ? -8.018 0.682 11.334 1.00 6.96 120 HIS A C 1
ATOM 819 O O . HIS A 1 120 ? -8.425 1.849 11.354 1.00 6.03 120 HIS A O 1
ATOM 826 N N . PRO A 1 121 ? -6.776 0.335 11.702 1.00 7.47 121 PRO A N 1
ATOM 827 C CA . PRO A 1 121 ? -5.846 1.407 12.122 1.00 8.66 121 PRO A CA 1
ATOM 828 C C . PRO A 1 121 ? -5.476 2.415 11.021 1.00 9.01 121 PRO A C 1
ATOM 829 O O . PRO A 1 121 ? -5.746 2.191 9.828 1.00 8.63 121 PRO A O 1
ATOM 833 N N . GLN A 1 122 ? -4.839 3.515 11.429 1.00 9.47 122 GLN A N 1
ATOM 834 C CA . GLN A 1 122 ? -4.429 4.564 10.492 1.00 10.66 122 GLN A CA 1
ATOM 835 C C . GLN A 1 122 ? -3.488 4.058 9.401 1.00 11.36 122 GLN A C 1
ATOM 836 O O . GLN A 1 122 ? -3.412 4.660 8.344 1.00 11.98 122 GLN A O 1
ATOM 842 N N . GLN A 1 123 ? -2.768 2.974 9.675 1.00 11.71 123 GLN A N 1
ATOM 843 C CA A GLN A 1 123 ? -1.879 2.360 8.684 0.50 12.42 123 GLN A CA 1
ATOM 844 C CA B GLN A 1 123 ? -1.893 2.361 8.689 0.50 12.23 123 GLN A CA 1
ATOM 845 C C . GLN A 1 123 ? -1.929 0.842 8.765 1.00 11.84 123 GLN A C 1
ATOM 846 O O . GLN A 1 123 ? -2.157 0.277 9.833 1.00 11.52 123 GLN A O 1
ATOM 857 N N . ASP A 1 124 ? -1.707 0.195 7.623 1.00 11.25 124 ASP A N 1
ATOM 858 C CA . ASP A 1 124 ? -1.719 -1.252 7.530 1.00 12.19 124 ASP A CA 1
ATOM 859 C C . ASP A 1 124 ? -0.286 -1.766 7.640 1.00 12.85 124 ASP A C 1
ATOM 860 O O . ASP A 1 124 ? 0.587 -1.369 6.870 1.00 13.31 124 ASP A O 1
ATOM 865 N N . THR A 1 125 ? -0.064 -2.655 8.599 1.00 14.24 125 THR A N 1
ATOM 866 C CA . THR A 1 125 ? 1.244 -3.293 8.823 1.00 16.41 125 THR A CA 1
ATOM 867 C C . THR A 1 125 ? 1.913 -3.816 7.530 1.00 16.20 125 THR A C 1
ATOM 868 O O . THR A 1 125 ? 3.139 -3.755 7.385 1.00 17.39 125 THR A O 1
ATOM 872 N N . MET A 1 126 ? 1.110 -4.319 6.596 1.00 15.40 126 MET A N 1
ATOM 873 C CA . MET A 1 126 ? 1.652 -4.882 5.354 1.00 15.21 126 MET A CA 1
ATOM 874 C C . MET A 1 126 ? 2.242 -3.851 4.399 1.00 16.49 126 MET A C 1
ATOM 875 O O . MET A 1 126 ? 3.130 -4.162 3.592 1.00 16.06 126 MET A O 1
ATOM 880 N N . GLN A 1 127 ? 1.725 -2.627 4.449 1.00 17.16 127 GLN A N 1
ATOM 881 C CA . GLN A 1 127 ? 2.173 -1.624 3.491 1.00 19.04 127 GLN A CA 1
ATOM 882 C C . GLN A 1 127 ? 3.471 -0.968 3.988 1.00 18.89 127 GLN A C 1
ATOM 883 O O . GLN A 1 127 ? 4.157 -0.316 3.211 1.00 19.38 127 GLN A O 1
ATOM 889 N N . THR A 1 128 ? 3.805 -1.165 5.267 1.00 19.35 128 THR A N 1
ATOM 890 C CA . THR A 1 128 ? 5.054 -0.610 5.841 1.00 20.00 128 THR A CA 1
ATOM 891 C C . THR A 1 128 ? 6.207 -1.576 6.019 1.00 19.33 128 THR A C 1
ATOM 892 O O . THR A 1 128 ? 7.278 -1.165 6.458 1.00 19.74 128 THR A O 1
ATOM 896 N N . LEU A 1 129 ? 6.002 -2.851 5.705 1.00 18.61 129 LEU A N 1
ATOM 897 C CA . LEU A 1 129 ? 7.069 -3.838 5.840 1.00 17.60 129 LEU A CA 1
ATOM 898 C C . LEU A 1 129 ? 8.288 -3.443 5.025 1.00 17.28 129 LEU A C 1
ATOM 899 O O . LEU A 1 129 ? 8.161 -3.003 3.878 1.00 17.22 129 LEU A O 1
ATOM 904 N N . SER A 1 130 ? 9.465 -3.624 5.618 1.00 16.78 130 SER A N 1
ATOM 905 C CA . SER A 1 130 ? 10.713 -3.545 4.864 1.00 16.77 130 SER A CA 1
ATOM 906 C C . SER A 1 130 ? 10.820 -4.761 3.959 1.00 16.40 130 SER A C 1
ATOM 907 O O . SER A 1 130 ? 10.067 -5.721 4.105 1.00 15.68 130 SER A O 1
ATOM 910 N N . ASP A 1 131 ? 11.785 -4.735 3.044 1.00 16.27 131 ASP A N 1
ATOM 911 C CA . ASP A 1 131 ? 12.084 -5.908 2.216 1.00 15.99 131 ASP A CA 1
ATOM 912 C C . ASP A 1 131 ? 12.325 -7.169 3.055 1.00 14.60 131 ASP A C 1
ATOM 913 O O . ASP A 1 131 ? 11.812 -8.239 2.729 1.00 13.71 131 ASP A O 1
ATOM 918 N N . LYS A 1 132 ? 13.098 -7.036 4.131 1.00 13.60 132 LYS A N 1
ATOM 919 C CA . LYS A 1 132 ? 13.364 -8.176 5.015 1.00 13.42 132 LYS A CA 1
ATOM 920 C C . LYS A 1 132 ? 12.082 -8.662 5.703 1.00 12.45 132 LYS A C 1
ATOM 921 O O . LYS A 1 132 ? 11.841 -9.874 5.811 1.00 11.08 132 LYS A O 1
ATOM 927 N N . GLY A 1 133 ? 11.250 -7.711 6.135 1.00 12.14 133 GLY A N 1
ATOM 928 C CA . GLY A 1 133 ? 9.988 -8.031 6.827 1.00 11.24 133 GLY A CA 1
ATOM 929 C C . GLY A 1 133 ? 9.020 -8.829 5.967 1.00 11.51 133 GLY A C 1
ATOM 930 O O . GLY A 1 133 ? 8.248 -9.653 6.482 1.00 10.75 133 GLY A O 1
ATOM 931 N N A ARG A 1 134 ? 9.064 -8.591 4.657 0.50 11.39 134 ARG A N 1
ATOM 932 N N B ARG A 1 134 ? 9.059 -8.595 4.657 0.50 11.35 134 ARG A N 1
ATOM 933 C CA A ARG A 1 134 ? 8.169 -9.266 3.712 0.50 11.98 134 ARG A CA 1
ATOM 934 C CA B ARG A 1 134 ? 8.170 -9.281 3.714 0.50 11.89 134 ARG A CA 1
ATOM 935 C C A ARG A 1 134 ? 8.507 -10.743 3.543 0.50 11.69 134 ARG A C 1
ATOM 936 C C B ARG A 1 134 ? 8.584 -10.717 3.412 0.50 11.58 134 ARG A C 1
ATOM 937 O O A ARG A 1 134 ? 7.709 -11.502 2.992 0.50 12.12 134 ARG A O 1
ATOM 938 O O B ARG A 1 134 ? 7.923 -11.416 2.633 0.50 11.78 134 ARG A O 1
ATOM 953 N N . ILE A 1 135 ? 9.693 -11.132 4.018 1.00 11.05 135 ILE A N 1
ATOM 954 C CA . ILE A 1 135 ? 10.164 -12.509 3.952 1.00 10.32 135 ILE A CA 1
ATOM 955 C C . ILE A 1 135 ? 10.002 -13.115 5.355 1.00 9.22 135 ILE A C 1
ATOM 956 O O . ILE A 1 135 ? 9.615 -14.272 5.487 1.00 8.75 135 ILE A O 1
ATOM 961 N N . LYS A 1 136 ? 10.255 -12.306 6.387 1.00 8.39 136 LYS A N 1
ATOM 962 C CA . LYS A 1 136 ? 10.133 -12.762 7.790 1.00 9.41 136 LYS A CA 1
ATOM 963 C C . LYS A 1 136 ? 8.704 -13.212 8.150 1.00 8.91 136 LYS A C 1
ATOM 964 O O . LYS A 1 136 ? 8.521 -14.151 8.934 1.00 9.10 136 LYS A O 1
ATOM 970 N N . ILE A 1 137 ? 7.687 -12.571 7.571 1.00 7.49 137 ILE A N 1
ATOM 971 C CA . ILE A 1 137 ? 6.296 -13.022 7.830 1.00 6.65 137 ILE A CA 1
ATOM 972 C C . ILE A 1 137 ? 6.061 -14.476 7.391 1.00 6.22 137 ILE A C 1
ATOM 973 O O . ILE A 1 137 ? 5.312 -15.203 8.051 1.00 6.90 137 ILE A O 1
ATOM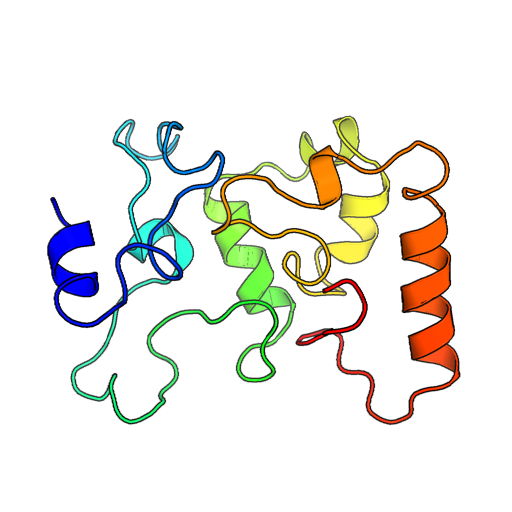 978 N N . CYS A 1 138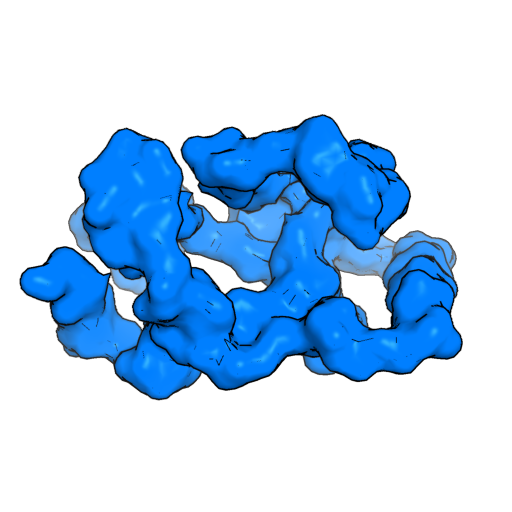 ? 6.686 -14.880 6.277 1.00 5.55 138 CYS A N 1
ATOM 979 C CA . CYS A 1 138 ? 6.582 -16.248 5.762 1.00 6.05 138 CYS A CA 1
ATOM 980 C C . CYS A 1 138 ? 7.173 -17.164 6.794 1.00 6.10 138 CYS A C 1
ATOM 981 O O . CYS A 1 138 ? 6.561 -18.183 7.130 1.00 5.45 138 CYS A O 1
ATOM 984 N N . VAL A 1 139 ? 8.371 -16.813 7.262 1.00 5.26 139 VAL A N 1
ATOM 985 C CA . VAL A 1 139 ? 9.067 -17.666 8.249 1.00 6.56 139 VAL A CA 1
ATOM 986 C C . VAL A 1 139 ? 8.256 -17.767 9.539 1.00 6.71 139 VAL A C 1
ATOM 987 O O . VAL A 1 139 ? 8.057 -18.861 10.074 1.00 7.07 139 VAL A O 1
ATOM 991 N N . ASP A 1 140 ? 7.789 -16.626 10.027 1.00 6.99 140 ASP A N 1
ATOM 992 C CA . ASP A 1 140 ? 7.122 -16.574 11.320 1.00 7.88 140 ASP A CA 1
ATOM 993 C C . ASP A 1 140 ? 5.874 -17.456 11.307 1.00 7.44 140 ASP A C 1
ATOM 994 O O . ASP A 1 140 ? 5.712 -18.320 12.172 1.00 6.90 140 ASP A O 1
ATOM 999 N N . CYS A 1 141 ? 5.018 -17.301 10.302 1.00 7.16 141 CYS A N 1
ATOM 1000 C CA . CYS A 1 141 ? 3.779 -18.057 10.337 1.00 6.75 141 CYS A CA 1
ATOM 1001 C C . CYS A 1 141 ? 3.961 -19.535 9.946 1.00 6.60 141 CYS A C 1
ATOM 1002 O O . CYS A 1 141 ? 3.380 -20.430 10.580 1.00 6.32 141 CYS A O 1
ATOM 1005 N N . HIS A 1 142 ? 4.778 -19.799 8.932 1.00 6.44 142 HIS A N 1
ATOM 1006 C CA . HIS A 1 142 ? 5.041 -21.212 8.563 1.00 6.42 142 HIS A CA 1
ATOM 1007 C C . HIS A 1 142 ? 5.754 -21.993 9.694 1.00 6.71 142 HIS A C 1
ATOM 1008 O O . HIS A 1 142 ? 5.417 -23.162 9.953 1.00 6.49 142 HIS A O 1
ATOM 1015 N N . SER A 1 143 ? 6.684 -21.337 10.391 1.00 6.74 143 SER A N 1
ATOM 1016 C CA . SER A 1 143 ? 7.316 -21.961 11.571 1.00 7.67 143 SER A CA 1
ATOM 1017 C C . SER A 1 143 ? 6.267 -22.248 12.664 1.00 8.01 143 SER A C 1
ATOM 1018 O O . SER A 1 143 ? 6.280 -23.340 13.265 1.00 6.39 143 SER A O 1
ATOM 1021 N N . ASP A 1 144 ? 5.380 -21.277 12.935 1.00 8.28 144 ASP A N 1
ATOM 1022 C CA . ASP A 1 144 ? 4.304 -21.495 13.923 1.00 8.67 144 ASP A CA 1
ATOM 1023 C C . ASP A 1 144 ? 3.447 -22.723 13.580 1.00 8.89 144 ASP A C 1
ATOM 1024 O O . ASP A 1 144 ? 3.092 -23.536 14.464 1.00 8.05 144 ASP A O 1
ATOM 1029 N N . GLN A 1 145 ? 3.127 -22.880 12.296 1.00 8.86 145 GLN A N 1
ATOM 1030 C CA . GLN A 1 145 ? 2.363 -24.039 11.870 1.00 9.33 145 GLN A CA 1
ATOM 1031 C C . GLN A 1 145 ? 3.091 -25.345 12.209 1.00 9.91 145 GLN A C 1
ATOM 1032 O O . GLN A 1 145 ? 2.453 -26.348 12.522 1.00 10.48 145 GLN A O 1
ATOM 1038 N N . ARG A 1 146 ? 4.417 -25.314 12.152 1.00 8.85 146 ARG A N 1
ATOM 1039 C CA . ARG A 1 146 ? 5.217 -26.513 12.431 1.00 9.31 146 ARG A CA 1
ATOM 1040 C C . ARG A 1 146 ? 5.316 -26.830 13.923 1.00 9.69 146 ARG A C 1
ATOM 1041 O O . ARG A 1 146 ? 5.541 -27.985 14.286 1.00 10.71 146 ARG A O 1
ATOM 1049 N N . THR A 1 147 ? 5.116 -25.837 14.795 1.00 9.59 147 THR A N 1
ATOM 1050 C CA . THR A 1 147 ? 5.371 -26.061 16.228 1.00 10.02 147 THR A CA 1
ATOM 1051 C C . THR A 1 147 ? 4.178 -25.776 17.140 1.00 10.14 147 THR A C 1
ATOM 1052 O O . THR A 1 147 ? 4.271 -25.928 18.351 1.00 9.36 147 THR A O 1
ATOM 1056 N N . ASN A 1 148 ? 3.071 -25.332 16.565 1.00 10.34 148 ASN A N 1
ATOM 1057 C CA . ASN A 1 148 ? 1.929 -24.935 17.365 1.00 11.37 148 ASN A CA 1
ATOM 1058 C C . ASN A 1 148 ? 0.749 -25.841 17.083 1.00 11.73 148 ASN A C 1
ATOM 1059 O O . ASN A 1 148 ? 0.071 -25.686 16.068 1.00 10.17 148 ASN A O 1
ATOM 1064 N N . PRO A 1 149 ? 0.469 -26.780 18.007 1.00 12.30 149 PRO A N 1
ATOM 1065 C CA . PRO A 1 149 ? -0.605 -27.743 17.772 1.00 12.75 149 PRO A CA 1
ATOM 1066 C C . PRO A 1 149 ? -1.990 -27.098 17.675 1.00 13.01 149 PRO A C 1
ATOM 1067 O O . PRO A 1 149 ? -2.929 -27.739 17.199 1.00 14.07 149 PRO A O 1
ATOM 1071 N N . ASN A 1 150 ? -2.115 -25.852 18.121 1.00 12.80 150 ASN A N 1
ATOM 1072 C CA A ASN A 1 150 ? -3.421 -25.187 18.112 0.50 13.31 150 ASN A CA 1
ATOM 1073 C CA B ASN A 1 150 ? -3.396 -25.148 18.151 0.50 12.85 150 ASN A CA 1
ATOM 1074 C C . ASN A 1 150 ? -3.546 -24.129 17.023 1.00 12.63 150 ASN A C 1
ATOM 1075 O O . ASN A 1 150 ? -4.508 -23.355 17.003 1.00 12.54 150 ASN A O 1
ATOM 1084 N N . PHE A 1 151 ? -2.583 -24.115 16.106 1.00 11.37 151 PHE A N 1
ATOM 1085 C CA . PHE A 1 151 ? -2.677 -23.238 14.934 1.00 9.98 151 PHE A CA 1
ATOM 1086 C C . PHE A 1 151 ? -4.041 -23.344 14.264 1.00 9.51 151 PHE A C 1
ATOM 1087 O O . PHE A 1 151 ? -4.553 -24.434 13.974 1.00 9.72 151 PHE A O 1
ATOM 1095 N N . ASN A 1 152 ? -4.627 -22.194 13.988 1.00 9.06 152 ASN A N 1
ATOM 1096 C CA . ASN A 1 152 ? -5.904 -22.165 13.313 1.00 8.83 152 ASN A CA 1
ATOM 1097 C C . ASN A 1 152 ? -5.799 -21.099 12.211 1.00 8.79 152 ASN A C 1
ATOM 1098 O O . ASN A 1 152 ? -5.606 -19.933 12.513 1.00 8.37 152 ASN A O 1
ATOM 1103 N N . PRO A 1 153 ? -5.874 -21.520 10.934 1.00 8.83 153 PRO A N 1
ATOM 1104 C CA . PRO A 1 153 ? -5.668 -20.604 9.808 1.00 8.68 153 PRO A CA 1
ATOM 1105 C C . PRO A 1 153 ? -6.762 -19.529 9.732 1.00 8.06 153 PRO A C 1
ATOM 1106 O O . PRO A 1 153 ? -6.562 -18.499 9.071 1.00 7.93 153 PRO A O 1
ATOM 1110 N N . ALA A 1 154 ? -7.881 -19.750 10.418 1.00 7.13 154 ALA A N 1
ATOM 1111 C CA . ALA A 1 154 ? -8.966 -18.761 10.476 1.00 7.42 154 ALA A CA 1
ATOM 1112 C C . ALA A 1 154 ? -8.652 -17.646 11.462 1.00 7.91 154 ALA A C 1
ATOM 1113 O O . ALA A 1 154 ? -9.272 -16.609 11.405 1.00 8.05 154 ALA A O 1
ATOM 1115 N N . SER A 1 155 ? -7.696 -17.866 12.368 1.00 8.29 155 SER A N 1
ATOM 1116 C CA . SER A 1 155 ? -7.434 -16.878 13.426 1.00 9.42 155 SER A CA 1
ATOM 1117 C C . SER A 1 155 ? -5.978 -16.970 13.896 1.00 10.26 155 SER A C 1
ATOM 1118 O O . SER A 1 155 ? -5.650 -17.817 14.730 1.00 10.37 155 SER A O 1
ATOM 1121 N N . VAL A 1 156 ? -5.132 -16.104 13.337 1.00 10.61 156 VAL A N 1
ATOM 1122 C CA . VAL A 1 156 ? -3.698 -16.095 13.624 1.00 11.50 156 VAL A CA 1
ATOM 1123 C C . VAL A 1 156 ? -3.295 -14.756 14.236 1.00 13.29 156 VAL A C 1
ATOM 1124 O O . VAL A 1 156 ? -3.248 -13.746 13.529 1.00 13.29 156 VAL A O 1
ATOM 1128 N N . PRO A 1 157 ? -3.029 -14.741 15.555 1.00 15.22 157 PRO A N 1
ATOM 1129 C CA . PRO A 1 157 ? -2.590 -13.539 16.258 1.00 16.93 157 PRO A CA 1
ATOM 1130 C C . PRO A 1 157 ? -1.098 -13.215 16.114 1.00 18.22 157 PRO A C 1
ATOM 1131 O O . PRO A 1 157 ? -0.652 -12.178 16.586 1.00 19.16 157 PRO A O 1
ATOM 1135 N N . LEU A 1 158 ? -0.358 -14.073 15.417 1.00 19.55 158 LEU A N 1
ATOM 1136 C CA . LEU A 1 158 ? 1.100 -14.042 15.386 1.00 21.35 158 LEU A CA 1
ATOM 1137 C C . LEU A 1 158 ? 1.706 -12.702 14.966 1.00 22.21 158 LEU A C 1
ATOM 1138 O O . LEU A 1 158 ? 2.609 -12.186 15.627 1.00 22.64 158 LEU A O 1
ATOM 1143 N N . LEU A 1 159 ? 1.224 -12.146 13.858 1.00 22.23 159 LEU A N 1
ATOM 1144 C CA . LEU A 1 159 ? 1.831 -10.957 13.296 1.00 23.35 159 LEU A CA 1
ATOM 1145 C C . LEU A 1 159 ? 1.277 -9.663 13.896 1.00 24.84 159 LEU A C 1
ATOM 1146 O O . LEU A 1 159 ? 1.627 -8.571 13.439 1.00 25.91 159 LEU A O 1
ATOM 1151 N N . LYS A 1 160 ? 0.424 -9.780 14.912 1.00 25.68 160 LYS A N 1
ATOM 1152 C CA . LYS A 1 160 ? -0.239 -8.608 15.483 1.00 26.73 160 LYS A CA 1
ATOM 1153 C C . LYS A 1 160 ? 0.403 -8.024 16.751 1.00 26.79 160 LYS A C 1
ATOM 1154 O O . LYS A 1 160 ? 1.235 -8.662 17.402 1.00 27.22 160 LYS A O 1
#

Organism: Escherichia coli (strain K12) (NCBI:txid83333)

Solvent-accessible surface area: 9907 Å² total; per-residue (Å²): 151,94,33,50,72,36,57,120,101,77,124,81,101,100,78,5,60,89,8,89,41,61,100,61,101,8,80,102,72,158,105,86,32,30,36,64,51,42,56,32,139,71,38,119,84,47,218,133,40,47,139,32,20,25,81,53,22,86,90,60,14,161,14,39,75,2,5,66,37,35,52,68,46,83,98,69,96,86,40,53,156,77,59,168,35,46,90,78,62,45,98,135,23,1,47,21,5,38,49,24,66,60,72,156,125,5,44,24,125,91,50,71,127,175,14,100,122,125,24,60,86,44,19,86,40,28,78,176,107,40,134,116,49,54,51,8,27,4,104,74,40,122

Sequence (142 aa):
NPDAACLDDCHKPDTEGMHGKKHASSVINPNNKLPVTCTNCHGQQPSPQHREEGVKDVMRFNEPMYKVGEQNSVCMSCHLPEEQLQKAFWPHDVHVTKVACASSCHSSLHPQQQDTMQTLSDKGRRIKICVDCHSDQRTNPNNFNPASVPLLK

GO terms:
  GO:0030288 outer membrane-bounded periplasmic space (C, IDA)
  GO:0009055 electron transfer activity (F, IDA)
  GO:0019645 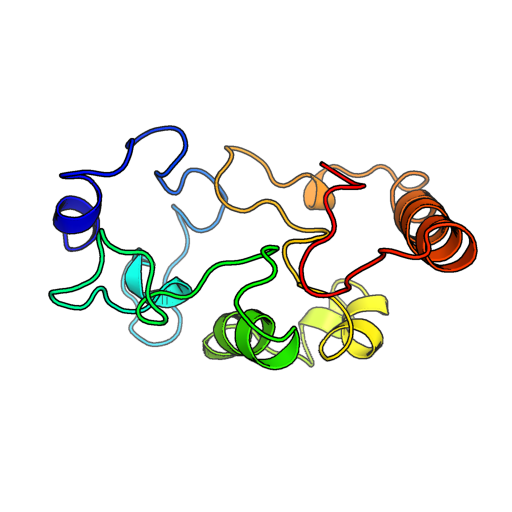anaerobic electron transport chain (P, IDA)
  GO:0020037 heme binding (F, IDA)
  GO:0042279 nitrite reductase (cytochrome, ammonia-forming) activity (F, IMP)